Protein AF-A0A6L7VYF8-F1 (afdb_monomer)

Mean predicted aligned error: 4.53 Å

Structure (mmCIF, N/CA/C/O backbone):
data_AF-A0A6L7VYF8-F1
#
_entry.id   AF-A0A6L7VYF8-F1
#
loop_
_atom_site.group_PDB
_atom_site.id
_atom_site.type_symbol
_atom_site.label_atom_id
_atom_site.label_alt_id
_atom_site.label_comp_id
_atom_site.label_asym_id
_atom_site.label_entity_id
_atom_site.label_seq_id
_atom_site.pdbx_PDB_ins_code
_atom_site.Cartn_x
_atom_site.Cartn_y
_atom_site.Cartn_z
_atom_site.occupancy
_atom_site.B_iso_or_equiv
_atom_site.auth_seq_id
_atom_site.auth_comp_id
_atom_site.auth_asym_id
_atom_site.auth_atom_id
_atom_site.pdbx_PDB_model_num
ATOM 1 N N . MET A 1 1 ? -8.266 -4.265 6.986 1.00 92.88 1 MET A N 1
ATOM 2 C CA . MET A 1 1 ? -8.002 -4.035 5.558 1.00 92.88 1 MET A CA 1
ATOM 3 C C . MET A 1 1 ? -6.509 -4.036 5.288 1.00 92.88 1 MET A C 1
ATOM 5 O O . MET A 1 1 ? -5.721 -3.663 6.158 1.00 92.88 1 MET A O 1
ATOM 9 N N . TYR A 1 2 ? -6.147 -4.387 4.062 1.00 95.19 2 TYR A N 1
ATOM 10 C CA . TYR A 1 2 ? -4.795 -4.262 3.538 1.00 95.19 2 TYR A CA 1
ATOM 11 C C . TYR A 1 2 ? -4.852 -3.726 2.110 1.00 95.19 2 TYR A C 1
ATOM 13 O O . TYR A 1 2 ? -5.446 -4.346 1.231 1.00 95.19 2 TYR A O 1
ATOM 21 N N . LEU A 1 3 ? -4.247 -2.568 1.884 1.00 95.31 3 LEU A N 1
ATOM 22 C CA . LEU A 1 3 ? -4.095 -1.955 0.574 1.00 95.31 3 LEU A CA 1
ATOM 23 C C . LEU A 1 3 ? -2.613 -1.924 0.226 1.00 95.31 3 LEU A C 1
ATOM 25 O O . LEU A 1 3 ? -1.807 -1.453 1.018 1.00 95.31 3 LEU A O 1
ATOM 29 N N . THR A 1 4 ? -2.263 -2.389 -0.963 1.00 96.19 4 THR A N 1
ATOM 30 C CA . THR A 1 4 ? -0.892 -2.323 -1.459 1.00 96.19 4 THR A CA 1
ATOM 31 C C . THR A 1 4 ? -0.855 -1.797 -2.879 1.00 96.19 4 THR A C 1
ATOM 33 O O . THR A 1 4 ? -1.764 -2.073 -3.667 1.00 96.19 4 THR A O 1
ATOM 36 N N . ALA A 1 5 ? 0.186 -1.042 -3.208 1.00 97.19 5 ALA A N 1
ATOM 37 C CA . ALA A 1 5 ? 0.510 -0.673 -4.574 1.00 97.19 5 ALA A CA 1
ATOM 38 C C . ALA A 1 5 ? 2.001 -0.865 -4.834 1.00 97.19 5 ALA A C 1
ATOM 40 O O . ALA A 1 5 ? 2.851 -0.449 -4.049 1.00 97.19 5 ALA A O 1
ATOM 41 N N . HIS A 1 6 ? 2.302 -1.469 -5.978 1.00 95.88 6 HIS A N 1
ATOM 42 C CA . HIS A 1 6 ? 3.643 -1.798 -6.425 1.00 95.88 6 HIS A 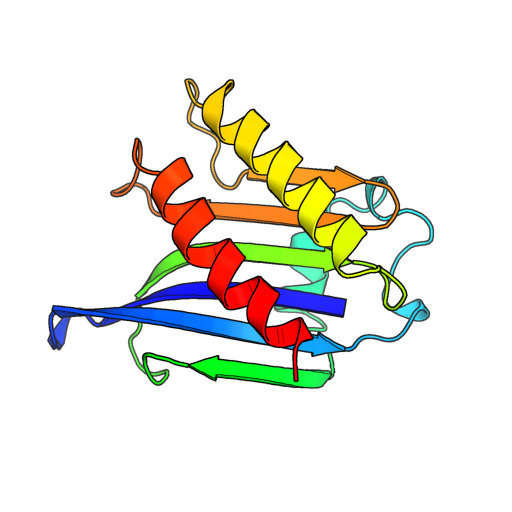CA 1
ATOM 43 C C . HIS A 1 6 ? 3.910 -1.138 -7.764 1.00 95.88 6 HIS A C 1
ATOM 45 O O . HIS A 1 6 ? 3.157 -1.348 -8.719 1.00 95.88 6 HIS A O 1
ATOM 51 N N . ARG A 1 7 ? 5.033 -0.435 -7.875 1.00 95.06 7 ARG A N 1
ATOM 52 C CA . ARG A 1 7 ? 5.573 -0.059 -9.173 1.00 95.06 7 ARG A CA 1
ATOM 53 C C . ARG A 1 7 ? 6.395 -1.229 -9.674 1.00 95.06 7 ARG A C 1
ATOM 55 O O . ARG A 1 7 ? 7.381 -1.625 -9.054 1.00 95.06 7 ARG A O 1
ATOM 62 N N . VAL A 1 8 ? 5.974 -1.789 -10.793 1.00 94.25 8 VAL A N 1
ATOM 63 C CA . VAL A 1 8 ? 6.541 -3.002 -11.370 1.00 94.25 8 VAL A CA 1
ATOM 64 C C . VAL A 1 8 ? 7.230 -2.701 -12.691 1.00 94.25 8 VAL A C 1
ATOM 66 O O . VAL A 1 8 ? 6.771 -1.866 -13.468 1.00 94.25 8 VAL A O 1
ATOM 69 N N . TYR A 1 9 ? 8.331 -3.400 -12.943 1.00 93.25 9 TYR A N 1
ATOM 70 C CA . TYR A 1 9 ? 9.129 -3.289 -14.157 1.00 93.25 9 TYR A CA 1
ATOM 71 C C . TYR A 1 9 ? 9.371 -4.662 -14.779 1.00 93.25 9 TYR A C 1
ATOM 73 O O . TYR A 1 9 ? 9.804 -5.596 -14.102 1.00 93.25 9 TYR A O 1
ATOM 81 N N . ILE A 1 10 ? 9.128 -4.779 -16.083 1.00 90.94 10 ILE A N 1
ATOM 82 C CA . ILE A 1 10 ? 9.442 -5.976 -16.867 1.00 90.94 10 ILE A CA 1
ATOM 83 C C . ILE A 1 10 ? 10.701 -5.690 -17.682 1.00 90.94 10 ILE A C 1
ATOM 85 O O . ILE A 1 10 ? 10.668 -4.963 -18.674 1.00 90.94 10 ILE A O 1
ATOM 89 N N . LYS A 1 11 ? 11.821 -6.305 -17.281 1.00 87.31 11 LYS A N 1
ATOM 90 C CA . LYS A 1 11 ? 13.141 -6.059 -17.888 1.00 87.31 11 LYS A CA 1
ATOM 91 C C . LYS A 1 11 ? 13.213 -6.422 -19.371 1.00 87.31 11 LYS A C 1
ATOM 93 O O . LYS A 1 11 ? 13.837 -5.695 -20.132 1.00 87.31 11 LYS A O 1
ATOM 98 N N . LYS A 1 12 ? 12.593 -7.537 -19.778 1.00 87.19 12 LYS A N 1
ATOM 99 C CA . LYS A 1 12 ? 12.641 -8.020 -21.172 1.00 87.19 12 LYS A CA 1
ATOM 100 C C . LYS A 1 12 ? 12.018 -7.036 -22.170 1.00 87.19 12 LYS A C 1
ATOM 102 O O . LYS A 1 12 ? 12.543 -6.888 -23.265 1.00 87.19 12 LYS A O 1
ATOM 107 N N . ASP A 1 13 ? 10.961 -6.343 -21.752 1.00 85.44 13 ASP A N 1
ATOM 108 C CA . ASP A 1 13 ? 10.159 -5.469 -22.615 1.00 85.44 13 ASP A CA 1
ATOM 109 C C . ASP A 1 13 ? 10.420 -3.981 -22.318 1.00 85.44 13 ASP A C 1
ATOM 111 O O . ASP A 1 13 ? 9.924 -3.106 -23.019 1.00 85.44 13 ASP A O 1
ATOM 115 N N . ASN A 1 14 ? 11.213 -3.689 -21.279 1.00 88.88 14 ASN A N 1
ATOM 116 C CA . ASN A 1 14 ? 11.523 -2.349 -20.789 1.00 88.88 14 ASN A CA 1
ATOM 117 C C . ASN A 1 14 ? 10.279 -1.496 -20.465 1.00 88.88 14 ASN A C 1
ATOM 119 O O . ASN A 1 14 ? 10.236 -0.300 -20.756 1.00 88.88 14 ASN A O 1
ATOM 123 N N . ILE A 1 15 ? 9.269 -2.106 -19.841 1.00 91.75 15 ILE A N 1
ATOM 124 C CA . ILE A 1 15 ? 8.004 -1.445 -19.486 1.00 91.75 15 ILE A CA 1
ATOM 125 C C . ILE A 1 15 ? 7.823 -1.343 -17.973 1.00 91.75 15 ILE A C 1
ATOM 127 O O . ILE A 1 15 ? 8.165 -2.267 -17.233 1.00 91.75 15 ILE A O 1
ATOM 131 N N . CYS A 1 16 ? 7.269 -0.215 -17.525 1.00 92.50 16 CYS A N 1
ATOM 132 C CA . CYS A 1 16 ? 6.855 0.022 -16.142 1.00 92.50 16 CYS A CA 1
ATOM 133 C C . CYS A 1 16 ? 5.330 0.133 -16.055 1.00 92.50 16 CYS A C 1
ATOM 135 O O . CYS A 1 16 ? 4.699 0.635 -16.982 1.00 92.50 16 CYS A O 1
ATOM 137 N N . GLY A 1 17 ? 4.766 -0.242 -14.914 1.00 94.38 17 GLY A N 1
ATOM 138 C CA . GLY A 1 17 ? 3.365 0.003 -14.575 1.00 94.38 17 GLY A CA 1
ATOM 139 C C . GLY A 1 17 ? 3.137 -0.083 -13.072 1.00 94.38 17 GLY A C 1
ATOM 140 O O . GLY A 1 17 ? 4.080 -0.323 -12.311 1.00 94.38 17 GLY A O 1
ATOM 141 N N . ILE A 1 18 ? 1.899 0.127 -12.641 1.00 95.88 18 ILE A N 1
ATOM 142 C CA . ILE A 1 18 ? 1.499 0.050 -11.239 1.00 95.88 18 ILE A CA 1
ATOM 143 C C . ILE A 1 18 ? 0.436 -1.028 -11.061 1.00 95.88 18 ILE A C 1
ATOM 145 O O . ILE A 1 18 ? -0.584 -1.065 -11.746 1.00 95.88 18 ILE A O 1
ATOM 149 N N . ASN A 1 19 ? 0.675 -1.902 -10.089 1.00 96.19 19 ASN A N 1
ATOM 150 C CA . ASN A 1 19 ? -0.286 -2.905 -9.664 1.00 96.19 19 ASN A CA 1
ATOM 151 C C . ASN A 1 19 ? -0.723 -2.598 -8.236 1.00 96.19 19 ASN A C 1
ATOM 153 O O . ASN A 1 19 ? 0.112 -2.583 -7.334 1.00 96.19 19 ASN A O 1
ATOM 157 N N . ALA A 1 20 ? -2.018 -2.391 -8.030 1.00 96.94 20 ALA A N 1
ATOM 158 C CA . ALA A 1 20 ? -2.613 -2.095 -6.738 1.00 96.94 20 ALA A CA 1
ATOM 159 C C . ALA A 1 20 ? -3.705 -3.109 -6.380 1.00 96.94 20 ALA A C 1
ATOM 161 O O . ALA A 1 20 ? -4.467 -3.554 -7.242 1.00 96.94 20 ALA A O 1
ATOM 162 N N . PHE A 1 21 ? -3.796 -3.454 -5.099 1.00 95.81 21 PHE A N 1
ATOM 163 C CA . PHE A 1 21 ? -4.710 -4.466 -4.578 1.00 95.81 21 PHE A CA 1
ATOM 164 C C . PHE A 1 21 ? -5.269 -4.029 -3.229 1.00 95.81 21 PHE A C 1
ATOM 166 O O . PHE A 1 21 ? -4.513 -3.650 -2.338 1.00 95.81 21 PHE A O 1
ATOM 173 N N . LEU A 1 22 ? -6.586 -4.133 -3.067 1.00 95.81 22 LEU A N 1
ATOM 174 C CA . LEU A 1 22 ? -7.286 -3.873 -1.816 1.00 95.81 22 LEU A CA 1
ATOM 175 C C . LEU A 1 22 ? -7.908 -5.169 -1.308 1.00 95.81 22 LEU A C 1
ATOM 177 O O . LEU A 1 22 ? -8.740 -5.781 -1.982 1.00 95.81 22 LEU A O 1
ATOM 181 N N . HIS A 1 23 ? -7.537 -5.543 -0.093 1.00 95.31 23 HIS A N 1
ATOM 182 C CA . HIS A 1 23 ? -8.025 -6.716 0.602 1.00 95.31 23 HIS A CA 1
ATOM 183 C C . HIS A 1 23 ? -8.816 -6.327 1.851 1.00 95.31 23 HIS A C 1
ATOM 185 O O . HIS A 1 23 ? -8.470 -5.398 2.595 1.00 95.31 23 HIS A O 1
ATOM 191 N N . ARG A 1 24 ? -9.891 -7.073 2.085 1.00 93.62 24 ARG A N 1
ATOM 192 C CA . ARG A 1 24 ? -10.725 -7.009 3.279 1.00 93.62 24 ARG A CA 1
ATOM 193 C C . ARG A 1 24 ? -10.254 -8.034 4.307 1.00 93.62 24 ARG A C 1
ATOM 195 O O . ARG A 1 24 ? -9.891 -9.154 3.955 1.00 93.62 24 ARG A O 1
ATOM 202 N N . HIS A 1 25 ? -10.341 -7.633 5.567 1.00 92.31 25 HIS A N 1
ATOM 203 C CA . HIS A 1 25 ? -10.036 -8.419 6.759 1.00 92.31 25 HIS A CA 1
ATOM 204 C C . HIS A 1 25 ? -11.153 -8.226 7.767 1.00 92.31 25 HIS A C 1
ATOM 206 O O . HIS A 1 25 ? -11.862 -7.219 7.695 1.00 92.31 25 HIS A O 1
ATOM 212 N N . GLU A 1 26 ? -11.241 -9.133 8.722 1.00 87.50 26 GLU A N 1
ATOM 213 C CA . GLU A 1 26 ? -12.164 -9.033 9.842 1.00 87.50 26 GLU A CA 1
ATOM 214 C C . GLU A 1 26 ? -11.519 -8.260 11.003 1.00 87.50 26 GLU A C 1
ATOM 216 O O . GLU A 1 26 ? -10.295 -8.175 11.116 1.00 87.50 26 GLU A O 1
ATOM 221 N N . ASP A 1 27 ? -12.331 -7.697 11.904 1.00 81.25 27 ASP A N 1
ATOM 222 C CA . ASP A 1 27 ? -11.817 -6.901 13.035 1.00 81.25 27 ASP A CA 1
ATOM 223 C C . ASP A 1 27 ? -10.856 -7.711 13.936 1.00 81.25 27 ASP A C 1
ATOM 225 O O . ASP A 1 27 ? -9.928 -7.144 14.510 1.00 81.25 27 ASP A O 1
ATOM 229 N N . HIS A 1 28 ? -11.030 -9.037 14.020 1.00 83.00 28 HIS A N 1
ATOM 230 C CA . HIS A 1 28 ? -10.183 -9.929 14.822 1.00 83.00 28 HIS A CA 1
ATOM 231 C C . HIS A 1 28 ? -8.796 -10.207 14.217 1.00 83.00 28 HIS A C 1
ATOM 233 O O . HIS A 1 28 ? -7.942 -10.766 14.904 1.00 83.00 28 HIS A O 1
ATOM 239 N N . ASP A 1 29 ? -8.549 -9.820 12.962 1.00 86.56 29 ASP A N 1
ATOM 240 C CA . ASP A 1 29 ? -7.229 -9.951 12.334 1.00 86.56 29 ASP A CA 1
ATOM 241 C C . ASP A 1 29 ? -6.226 -8.907 12.864 1.00 86.56 29 ASP A C 1
ATOM 243 O O . ASP A 1 29 ? -5.007 -9.059 12.698 1.00 86.56 29 ASP A O 1
ATOM 247 N N . PHE A 1 30 ? -6.728 -7.852 13.519 1.00 89.38 30 PHE A N 1
ATOM 248 C CA . PHE A 1 30 ? -5.946 -6.717 14.001 1.00 89.38 30 PHE A CA 1
ATOM 249 C C . PHE A 1 30 ? -5.824 -6.703 15.527 1.00 89.38 30 PHE A C 1
ATOM 251 O O . PHE A 1 30 ? -6.768 -7.050 16.237 1.00 89.38 30 PHE A O 1
ATOM 258 N N . PRO A 1 31 ? -4.683 -6.234 16.059 1.00 90.44 31 PRO A N 1
ATOM 259 C CA . PRO A 1 31 ? -4.570 -5.924 17.477 1.00 90.44 31 PRO A CA 1
ATOM 260 C C . PRO A 1 31 ? -5.502 -4.765 17.863 1.00 90.44 31 PRO A C 1
ATOM 262 O O . PRO A 1 31 ? -5.900 -3.937 17.035 1.00 90.44 31 PRO A O 1
ATOM 265 N N . GLU A 1 32 ? -5.782 -4.650 19.163 1.00 90.38 32 GLU A N 1
ATOM 266 C CA . GLU A 1 32 ? -6.504 -3.498 19.716 1.00 90.38 32 GLU A CA 1
ATOM 267 C C . GLU A 1 32 ? -5.775 -2.178 19.423 1.00 90.38 32 GLU A C 1
ATOM 269 O O . GLU A 1 32 ? -6.415 -1.156 19.191 1.00 90.38 32 GLU A O 1
ATOM 274 N N . ASP A 1 33 ? -4.447 -2.204 19.358 1.00 91.62 33 ASP A N 1
ATOM 275 C CA . ASP A 1 33 ? -3.611 -1.055 19.035 1.00 91.62 33 ASP A CA 1
ATOM 276 C C . ASP A 1 33 ? -2.521 -1.482 18.049 1.00 91.62 33 ASP A C 1
ATOM 278 O O . ASP A 1 33 ? -1.594 -2.214 18.403 1.00 91.62 33 ASP A O 1
ATOM 282 N N . ILE A 1 34 ? -2.649 -1.032 16.799 1.00 92.56 34 ILE A N 1
ATOM 283 C CA . ILE A 1 34 ? -1.709 -1.354 15.718 1.00 92.56 34 ILE A CA 1
ATOM 284 C C . ILE A 1 34 ? -0.297 -0.856 16.031 1.00 92.56 34 ILE A C 1
ATOM 286 O O . ILE A 1 34 ? 0.672 -1.529 15.689 1.00 92.56 34 ILE A O 1
ATOM 290 N N . GLN A 1 35 ? -0.156 0.262 16.744 1.00 92.94 35 GLN A N 1
ATOM 291 C CA . GLN A 1 35 ? 1.154 0.821 17.070 1.00 92.94 35 GLN A CA 1
ATOM 292 C C . GLN A 1 35 ? 1.956 -0.074 18.030 1.00 92.94 35 GLN A C 1
ATOM 294 O O . GLN A 1 35 ? 3.182 0.023 18.0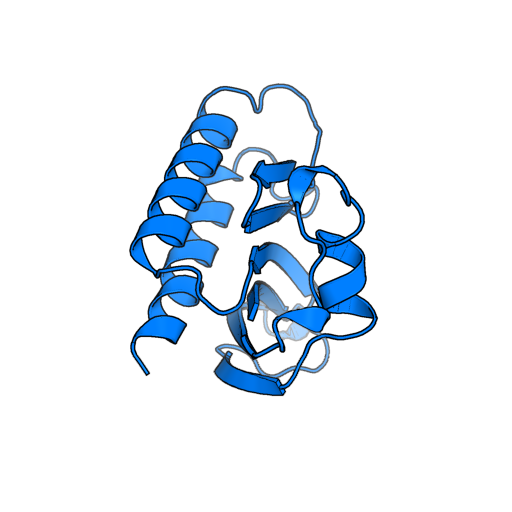81 1.00 92.94 35 GLN A O 1
ATOM 299 N N . LYS A 1 36 ? 1.287 -0.966 18.772 1.00 92.38 36 LYS A N 1
ATOM 300 C CA . LYS A 1 36 ? 1.930 -1.910 19.699 1.00 92.38 36 LYS A CA 1
ATOM 301 C C . LYS A 1 36 ? 2.392 -3.209 19.035 1.00 92.38 36 LYS A C 1
ATOM 303 O O . LYS A 1 36 ? 3.190 -3.923 19.636 1.00 92.38 36 LYS A O 1
ATOM 308 N N . ASP A 1 37 ? 1.931 -3.512 17.822 1.00 91.81 37 ASP A N 1
ATOM 309 C CA . ASP A 1 37 ? 2.352 -4.681 17.039 1.00 91.81 37 ASP A CA 1
ATOM 310 C C . ASP A 1 37 ? 3.015 -4.220 15.737 1.00 91.81 37 ASP A C 1
ATOM 312 O O . ASP A 1 37 ? 2.419 -4.237 14.661 1.00 91.81 37 ASP A O 1
ATOM 316 N N . ILE A 1 38 ? 4.287 -3.825 15.828 1.00 88.12 38 ILE A N 1
ATOM 317 C CA . ILE A 1 38 ? 5.056 -3.362 14.663 1.00 88.12 38 ILE A CA 1
ATOM 318 C C . ILE A 1 38 ? 5.186 -4.427 13.565 1.00 88.12 38 ILE A C 1
ATOM 320 O O . ILE A 1 38 ? 5.454 -4.086 12.417 1.00 88.12 38 ILE A O 1
ATOM 324 N N . SER A 1 39 ? 4.976 -5.708 13.893 1.00 91.19 39 SER A N 1
ATOM 325 C CA . SER A 1 39 ? 5.056 -6.802 12.924 1.00 91.19 39 SER A CA 1
ATOM 326 C C . SER A 1 39 ? 3.860 -6.841 11.973 1.00 91.19 39 SER A C 1
ATOM 328 O O . SER A 1 39 ? 3.918 -7.522 10.951 1.00 91.19 39 SER A O 1
ATOM 330 N N . ILE A 1 40 ? 2.780 -6.107 12.265 1.00 91.00 40 ILE A N 1
ATOM 331 C CA . ILE A 1 40 ? 1.523 -6.158 11.508 1.00 91.00 40 ILE A CA 1
ATOM 332 C C . ILE A 1 40 ? 1.707 -5.835 10.018 1.00 91.00 40 ILE A C 1
ATOM 334 O O . ILE A 1 40 ? 1.056 -6.456 9.178 1.00 91.00 40 ILE A O 1
ATOM 338 N N . VAL A 1 41 ? 2.629 -4.923 9.685 1.00 90.75 41 VAL A N 1
ATOM 339 C CA . VAL A 1 41 ? 2.934 -4.522 8.300 1.00 90.75 41 VAL A CA 1
ATOM 340 C C . VAL A 1 41 ? 3.654 -5.603 7.502 1.00 90.75 41 VAL A C 1
ATOM 342 O O . VAL A 1 41 ? 3.645 -5.543 6.282 1.00 90.75 41 VAL A O 1
ATOM 345 N N . ASP A 1 42 ? 4.239 -6.601 8.164 1.00 91.38 42 ASP A N 1
ATOM 346 C CA . ASP A 1 42 ? 4.844 -7.766 7.517 1.00 91.38 42 ASP A CA 1
ATOM 347 C C . ASP A 1 42 ? 3.944 -9.001 7.647 1.00 91.38 42 ASP A C 1
ATOM 349 O O . ASP A 1 42 ? 3.827 -9.796 6.715 1.00 91.38 42 ASP A O 1
ATOM 353 N N . ARG A 1 43 ? 3.260 -9.168 8.783 1.00 91.69 43 ARG A N 1
ATOM 354 C CA . ARG A 1 43 ? 2.380 -10.308 9.057 1.00 91.69 43 ARG A CA 1
ATOM 355 C C . ARG A 1 43 ? 1.158 -10.321 8.147 1.00 91.69 43 ARG A C 1
ATOM 357 O O . ARG A 1 43 ? 0.859 -11.365 7.570 1.00 91.69 43 ARG A O 1
ATOM 364 N N . ILE A 1 44 ? 0.460 -9.192 8.012 1.00 91.06 44 ILE A N 1
ATOM 365 C CA . ILE A 1 44 ? -0.764 -9.122 7.204 1.00 91.06 44 ILE A CA 1
ATOM 366 C C . ILE A 1 44 ? -0.466 -9.431 5.729 1.00 91.06 44 ILE A C 1
ATOM 368 O O . ILE A 1 44 ? -1.060 -10.377 5.219 1.00 91.06 44 ILE A O 1
ATOM 372 N N . PRO A 1 45 ? 0.494 -8.774 5.049 1.00 87.31 45 PRO A N 1
ATOM 373 C CA . PRO A 1 45 ? 0.780 -9.099 3.650 1.00 87.31 45 PRO A CA 1
ATOM 374 C C . PRO A 1 45 ? 1.204 -10.554 3.414 1.00 87.31 45 PRO A C 1
ATOM 376 O O . PRO A 1 45 ? 0.799 -11.157 2.423 1.00 87.31 45 PRO A O 1
ATOM 379 N N . ASN A 1 46 ? 2.013 -11.126 4.316 1.00 87.94 46 ASN A N 1
ATOM 380 C CA . ASN A 1 46 ? 2.680 -12.408 4.068 1.00 87.94 46 ASN A CA 1
ATOM 381 C C . ASN A 1 46 ? 1.916 -13.638 4.573 1.00 87.94 46 ASN A C 1
ATOM 383 O O . ASN A 1 46 ? 2.087 -14.722 4.020 1.00 87.94 46 ASN A O 1
ATOM 387 N N . GLN A 1 47 ? 1.126 -13.512 5.643 1.00 88.56 47 GLN A N 1
ATOM 388 C CA . GLN A 1 47 ? 0.494 -14.664 6.305 1.00 88.56 47 GLN A CA 1
ATOM 389 C C . GLN A 1 47 ? -1.023 -14.682 6.145 1.00 88.56 47 GLN A C 1
ATOM 391 O O . GLN A 1 47 ? -1.615 -15.753 6.038 1.00 88.56 47 GLN A O 1
ATOM 396 N N . ASN A 1 48 ? -1.655 -13.510 6.125 1.00 86.19 48 ASN A N 1
ATOM 397 C CA . ASN A 1 48 ? -3.094 -13.383 5.948 1.00 86.19 48 ASN A CA 1
ATOM 398 C C . ASN A 1 48 ? -3.394 -12.130 5.120 1.00 86.19 48 ASN A C 1
ATOM 400 O O . ASN A 1 48 ? -3.783 -11.110 5.689 1.00 86.19 48 ASN A O 1
ATOM 404 N N . PRO A 1 49 ? -3.223 -12.170 3.787 1.00 83.94 49 PRO A N 1
ATOM 405 C CA . PRO A 1 49 ? -3.490 -11.011 2.944 1.00 83.94 49 PRO A CA 1
ATOM 406 C C . PRO A 1 49 ? -4.974 -10.624 2.922 1.00 83.94 49 PRO A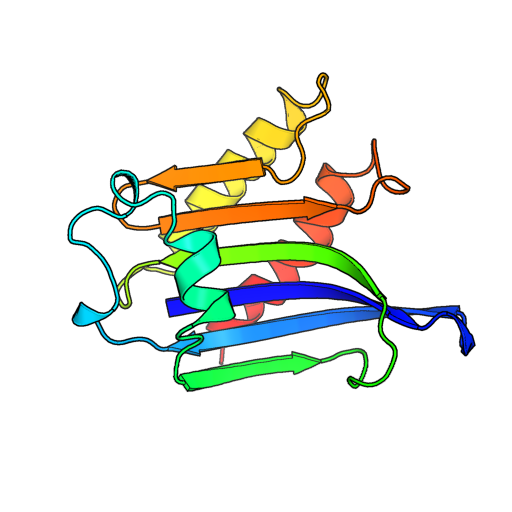 C 1
ATOM 408 O O . PRO A 1 49 ? -5.282 -9.511 2.516 1.00 83.94 49 PRO A O 1
ATOM 411 N N . GLY A 1 50 ? -5.884 -11.480 3.401 1.00 92.06 50 GLY A N 1
ATOM 412 C CA . GLY A 1 50 ? -7.324 -11.229 3.431 1.00 92.06 50 GLY A CA 1
ATOM 413 C C . GLY A 1 50 ? -8.025 -11.543 2.106 1.00 92.06 50 GLY A C 1
ATOM 414 O O . GLY A 1 50 ? -7.456 -12.134 1.187 1.00 92.06 50 GLY A O 1
ATOM 415 N N . THR A 1 51 ? -9.294 -11.147 1.997 1.00 94.50 51 THR A N 1
ATOM 416 C CA . THR A 1 51 ? -10.105 -11.347 0.784 1.00 94.50 51 THR A CA 1
ATOM 417 C C . THR A 1 51 ? -9.900 -10.187 -0.179 1.00 94.50 51 THR A C 1
ATOM 419 O O . THR A 1 51 ? -10.224 -9.052 0.158 1.00 94.50 51 THR A O 1
ATOM 422 N N . LEU A 1 52 ? -9.408 -10.446 -1.391 1.00 95.44 52 LEU A N 1
ATOM 423 C CA . LEU A 1 52 ? -9.265 -9.415 -2.421 1.00 95.44 52 LEU A CA 1
ATOM 424 C C . LEU A 1 52 ? -10.641 -8.871 -2.842 1.00 95.44 52 LEU A C 1
ATOM 426 O O . LEU A 1 52 ? -11.482 -9.629 -3.322 1.00 95.44 52 LEU A O 1
ATOM 430 N N . ILE A 1 53 ? -10.850 -7.561 -2.700 1.00 95.38 53 ILE A N 1
ATOM 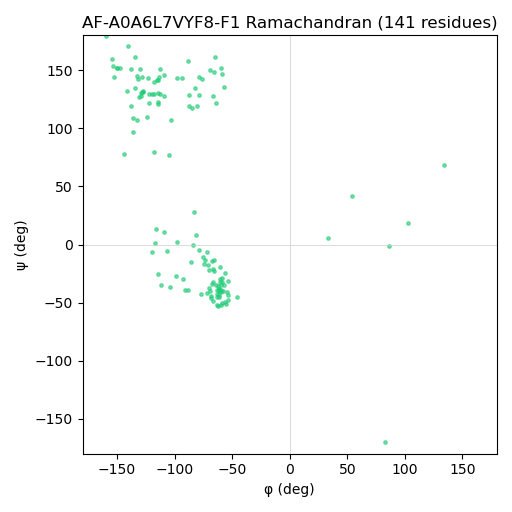431 C CA . ILE A 1 53 ? -12.119 -6.891 -3.035 1.00 95.38 53 ILE A CA 1
ATOM 432 C C . ILE A 1 53 ? -12.002 -5.903 -4.198 1.00 95.38 53 ILE A C 1
ATOM 434 O O . ILE A 1 53 ? -12.988 -5.674 -4.889 1.00 95.38 53 ILE A O 1
ATOM 438 N N . ALA A 1 54 ? -10.813 -5.354 -4.456 1.00 95.50 54 ALA A N 1
ATOM 439 C CA . ALA A 1 54 ? -10.564 -4.511 -5.623 1.00 95.50 54 ALA A CA 1
ATOM 440 C C . ALA A 1 54 ? -9.110 -4.634 -6.086 1.00 95.50 54 ALA A C 1
ATOM 442 O O . ALA A 1 54 ? -8.210 -4.914 -5.291 1.00 95.50 54 ALA A O 1
ATOM 443 N N . LYS A 1 55 ? -8.871 -4.422 -7.382 1.00 96.31 55 LYS A N 1
ATOM 444 C CA . LYS A 1 55 ? -7.526 -4.414 -7.965 1.00 96.31 55 LYS A CA 1
ATOM 445 C C . LYS A 1 55 ? -7.440 -3.492 -9.176 1.00 96.31 55 LYS A C 1
ATOM 447 O O . LYS A 1 55 ? -8.413 -3.345 -9.909 1.00 96.31 55 LYS A O 1
ATOM 452 N N . SER A 1 56 ? -6.246 -2.968 -9.419 1.00 95.81 56 SER A N 1
ATOM 453 C CA . SER A 1 56 ? -5.838 -2.303 -10.658 1.00 95.81 56 SER A CA 1
ATOM 454 C C . SER A 1 56 ? -4.502 -2.897 -11.079 1.00 95.81 56 SER A C 1
ATOM 456 O O . SER A 1 56 ? -3.588 -2.964 -10.263 1.00 95.81 56 SER A O 1
ATOM 458 N N . VAL A 1 57 ? -4.389 -3.382 -12.312 1.00 95.25 57 VAL A N 1
ATOM 459 C CA . VAL A 1 57 ? -3.189 -4.085 -12.785 1.00 95.25 57 VAL A CA 1
ATOM 460 C C . VAL A 1 57 ? -2.801 -3.525 -14.141 1.00 95.25 57 VAL A C 1
ATOM 462 O O . VAL A 1 57 ? -3.463 -3.828 -15.132 1.00 95.25 57 VAL A O 1
ATOM 465 N N . ASP A 1 58 ? -1.724 -2.747 -14.178 1.00 94.31 58 ASP A N 1
ATOM 466 C CA . ASP A 1 58 ? -1.148 -2.262 -15.433 1.00 94.31 58 ASP A CA 1
ATOM 467 C C . ASP A 1 58 ? -0.343 -3.366 -16.127 1.00 94.31 58 ASP A C 1
ATOM 469 O O . ASP A 1 58 ? -0.431 -3.541 -17.341 1.00 94.31 58 ASP A O 1
ATOM 473 N N . LEU A 1 59 ? 0.444 -4.129 -15.355 1.00 92.69 59 LEU A N 1
ATOM 474 C CA . LEU A 1 59 ? 1.309 -5.189 -15.874 1.00 92.69 59 LEU A CA 1
ATOM 475 C C . LEU A 1 59 ? 0.969 -6.528 -15.231 1.00 92.69 59 LEU A C 1
ATOM 477 O O . LEU A 1 59 ? 1.073 -6.702 -14.014 1.00 92.69 59 LEU A O 1
ATOM 481 N N . LEU A 1 60 ? 0.613 -7.506 -16.064 1.00 88.44 60 LEU A N 1
ATOM 482 C CA . LEU A 1 60 ? 0.316 -8.855 -15.594 1.00 88.44 60 LEU A CA 1
ATOM 483 C C . LEU A 1 60 ? 1.523 -9.472 -14.861 1.00 88.44 60 LEU A C 1
ATOM 485 O O . LEU A 1 60 ? 2.673 -9.183 -15.197 1.00 88.44 60 LEU A O 1
ATOM 489 N N . PRO A 1 61 ? 1.281 -10.308 -13.838 1.00 80.06 61 PRO A N 1
ATOM 490 C CA . PRO A 1 61 ? 2.344 -10.995 -13.115 1.00 80.06 61 PRO A CA 1
ATOM 491 C C . PRO A 1 61 ? 3.076 -12.011 -14.009 1.00 80.06 61 PRO A C 1
ATOM 493 O O . PRO A 1 61 ? 2.471 -12.626 -14.885 1.00 80.06 61 PRO A O 1
ATOM 496 N N . GLY A 1 62 ? 4.372 -12.220 -13.747 1.00 77.81 62 GLY A N 1
ATOM 497 C CA . GLY A 1 62 ? 5.209 -13.189 -14.471 1.00 77.81 62 GLY A CA 1
ATOM 498 C C . GLY A 1 62 ? 6.569 -12.629 -14.897 1.00 77.81 62 GLY A C 1
ATOM 499 O O . GLY A 1 62 ? 6.827 -12.468 -16.087 1.00 77.81 62 GLY A O 1
ATOM 500 N N . GLY A 1 63 ? 7.448 -12.351 -13.927 1.00 78.44 63 GLY A N 1
ATOM 501 C CA . GLY A 1 63 ? 8.787 -11.787 -14.179 1.00 78.44 63 GLY A CA 1
ATOM 502 C C . GLY A 1 63 ? 8.921 -10.289 -13.887 1.00 78.44 63 GLY A C 1
ATOM 503 O O . GLY A 1 63 ? 9.856 -9.649 -14.366 1.00 78.44 63 GLY A O 1
ATOM 504 N N . ASN A 1 64 ? 7.997 -9.735 -13.103 1.00 84.94 64 ASN A N 1
ATOM 505 C CA . ASN A 1 64 ? 8.004 -8.333 -12.702 1.00 84.94 64 ASN A CA 1
ATOM 506 C C . ASN A 1 64 ? 9.015 -8.119 -11.568 1.00 84.94 64 ASN A C 1
ATOM 508 O O . ASN A 1 64 ? 8.954 -8.805 -10.549 1.00 84.94 64 ASN A O 1
ATOM 512 N N . ALA A 1 65 ? 9.903 -7.140 -11.717 1.00 90.75 65 ALA A N 1
ATOM 513 C CA . ALA A 1 65 ? 10.690 -6.606 -10.613 1.00 90.75 65 ALA A CA 1
ATOM 514 C C . ALA A 1 65 ? 9.899 -5.482 -9.933 1.00 90.75 65 ALA A C 1
ATOM 516 O O . ALA A 1 65 ? 9.429 -4.568 -10.610 1.00 90.75 65 ALA A O 1
ATOM 517 N N . VAL A 1 66 ? 9.750 -5.537 -8.609 1.00 92.06 66 VAL A N 1
ATOM 518 C CA . VAL A 1 66 ? 9.153 -4.440 -7.834 1.00 92.06 66 VAL A CA 1
ATOM 519 C C . VAL A 1 66 ? 10.223 -3.375 -7.609 1.00 92.06 66 VAL A C 1
ATOM 521 O O . VAL A 1 66 ? 11.264 -3.652 -7.019 1.00 92.06 66 VAL A O 1
ATOM 524 N N . LEU A 1 67 ? 9.977 -2.168 -8.112 1.00 93.12 67 LEU A N 1
ATOM 525 C CA . LEU A 1 67 ? 10.878 -1.022 -8.002 1.00 93.12 67 LEU A CA 1
ATOM 526 C C . LEU A 1 67 ? 10.631 -0.211 -6.729 1.00 93.12 67 LEU A C 1
ATOM 528 O O . LEU A 1 67 ? 11.578 0.268 -6.105 1.00 93.12 67 LEU A O 1
ATOM 532 N N . SER A 1 68 ? 9.362 -0.056 -6.374 1.00 94.38 68 SER A N 1
ATOM 533 C CA . SER A 1 68 ? 8.886 0.660 -5.198 1.00 94.38 68 SER A CA 1
ATOM 534 C C . SER A 1 68 ? 7.528 0.101 -4.781 1.00 94.38 68 SER A C 1
ATOM 536 O O . SER A 1 68 ? 6.802 -0.469 -5.605 1.00 94.38 68 SER A O 1
ATOM 538 N N . PHE A 1 69 ? 7.199 0.213 -3.497 1.00 95.38 69 PHE A N 1
ATOM 539 C CA . PHE A 1 69 ? 5.940 -0.282 -2.951 1.00 95.38 69 PHE A CA 1
ATOM 540 C C . PHE A 1 69 ? 5.439 0.585 -1.801 1.00 95.38 69 PHE A C 1
ATOM 542 O O . PHE A 1 69 ? 6.235 1.178 -1.072 1.00 95.38 69 PHE A O 1
ATOM 549 N N . VAL A 1 70 ? 4.120 0.608 -1.624 1.00 95.94 70 VAL A N 1
ATOM 550 C CA . VAL A 1 70 ? 3.456 1.115 -0.424 1.00 95.94 70 VAL A CA 1
ATOM 551 C C . VAL A 1 70 ? 2.474 0.062 0.071 1.00 95.94 70 VAL A C 1
ATOM 553 O O . VAL A 1 70 ? 1.632 -0.409 -0.691 1.00 95.94 70 VAL A O 1
ATOM 556 N N . ASP A 1 71 ? 2.583 -0.292 1.343 1.00 95.94 71 ASP A N 1
ATOM 557 C CA . ASP A 1 71 ? 1.656 -1.159 2.058 1.00 95.94 71 ASP A CA 1
ATOM 558 C C . ASP A 1 71 ? 0.928 -0.333 3.111 1.00 95.94 71 ASP A C 1
ATOM 560 O O . ASP A 1 71 ? 1.550 0.368 3.904 1.00 95.94 71 ASP A O 1
ATOM 564 N N . ILE A 1 72 ? -0.394 -0.428 3.130 1.00 95.62 72 ILE A N 1
ATOM 565 C CA . ILE A 1 72 ? -1.285 0.272 4.048 1.00 95.62 72 ILE A CA 1
ATOM 566 C C . ILE A 1 72 ? -2.113 -0.792 4.755 1.00 95.62 72 ILE A C 1
ATOM 568 O O . ILE A 1 72 ? -2.995 -1.422 4.167 1.00 95.62 72 ILE A O 1
ATOM 572 N N . VAL A 1 73 ? -1.845 -0.981 6.037 1.00 95.31 73 VAL A N 1
ATOM 573 C CA . VAL A 1 73 ? -2.570 -1.912 6.895 1.00 95.31 73 VAL A CA 1
ATOM 574 C C . VAL A 1 73 ? -3.405 -1.096 7.865 1.00 95.31 73 VAL A C 1
ATOM 576 O O . VAL A 1 73 ? -2.889 -0.210 8.534 1.00 95.31 73 VAL A O 1
ATOM 579 N N . GLY A 1 74 ? -4.700 -1.366 7.955 1.00 93.56 74 GLY A N 1
ATOM 580 C CA . GLY A 1 74 ? -5.570 -0.620 8.861 1.00 93.56 74 GLY A CA 1
ATOM 581 C C . GLY A 1 74 ? -6.783 -1.421 9.281 1.00 93.56 74 GLY A C 1
ATOM 582 O O . GLY A 1 74 ? -7.170 -2.376 8.606 1.00 93.56 74 GLY A O 1
ATOM 583 N N . LYS A 1 75 ? -7.404 -1.031 10.392 1.00 91.38 75 LYS A N 1
ATOM 584 C CA . LYS A 1 75 ? -8.645 -1.670 10.862 1.00 91.38 75 LYS A CA 1
ATOM 585 C C . LYS A 1 75 ? -9.755 -1.535 9.818 1.00 91.38 75 LYS A C 1
ATOM 587 O O . LYS A 1 75 ? -9.760 -0.583 9.044 1.00 91.38 75 LYS A O 1
ATOM 592 N N . GLU A 1 76 ? -10.696 -2.477 9.776 1.00 78.44 76 GLU A N 1
ATOM 593 C CA . GLU A 1 76 ? -11.727 -2.552 8.723 1.00 78.44 76 GLU A CA 1
ATOM 594 C C . GLU A 1 76 ? -12.525 -1.246 8.574 1.00 78.44 76 GLU A C 1
ATOM 596 O O . GLU A 1 76 ? -12.697 -0.746 7.465 1.00 78.44 76 GLU A O 1
ATOM 601 N N . LYS A 1 77 ? -12.877 -0.620 9.700 1.00 83.25 77 LYS A N 1
ATOM 602 C CA . LYS A 1 77 ? -13.704 0.596 9.756 1.00 83.25 77 LYS A CA 1
ATOM 603 C C . LYS A 1 77 ? -12.945 1.899 9.488 1.00 83.25 77 LYS A C 1
ATOM 605 O O . LYS A 1 77 ? -13.495 2.987 9.700 1.00 83.25 77 LYS A O 1
ATOM 610 N N . ILE A 1 78 ? -11.679 1.830 9.074 1.00 88.75 78 ILE A N 1
ATOM 611 C CA . ILE A 1 78 ? -10.892 3.033 8.815 1.00 88.75 78 ILE A CA 1
ATOM 612 C C . ILE A 1 78 ? -11.450 3.792 7.605 1.00 88.75 78 ILE A C 1
ATOM 614 O O . ILE A 1 78 ? -11.671 3.255 6.523 1.00 88.75 78 ILE A O 1
ATOM 618 N N . LYS A 1 79 ? -11.707 5.088 7.787 1.00 90.50 79 LYS A N 1
ATOM 619 C CA . LYS A 1 79 ? -12.296 5.925 6.734 1.00 90.50 79 LYS A CA 1
ATOM 620 C C . LYS A 1 79 ? -11.233 6.331 5.712 1.00 90.50 79 LYS A C 1
ATOM 622 O O . LYS A 1 79 ? -10.138 6.726 6.101 1.00 90.50 79 LYS A O 1
ATOM 627 N N . LYS A 1 80 ? -11.599 6.417 4.425 1.00 91.19 80 LYS A N 1
ATOM 628 C CA . LYS A 1 80 ? -10.726 6.931 3.341 1.00 91.19 80 LYS A CA 1
ATOM 629 C C . LYS A 1 80 ? -10.009 8.238 3.713 1.00 91.19 80 LYS A C 1
ATOM 631 O O . LYS A 1 80 ? -8.806 8.357 3.526 1.00 91.19 80 LYS A O 1
ATOM 636 N N . LYS A 1 81 ? -10.727 9.199 4.312 1.00 92.19 81 LYS A N 1
ATOM 637 C CA . LYS A 1 81 ? -10.153 10.483 4.767 1.00 92.19 81 LYS A CA 1
ATOM 638 C C . LYS A 1 81 ? -9.038 10.320 5.808 1.00 92.19 81 LYS A C 1
ATOM 640 O O . LYS A 1 81 ? -8.098 11.103 5.815 1.00 92.19 81 LYS A O 1
ATOM 645 N N . ARG A 1 82 ? -9.155 9.323 6.687 1.00 93.69 82 ARG A N 1
ATOM 646 C CA . ARG A 1 82 ? -8.156 9.020 7.715 1.00 93.69 82 ARG A CA 1
ATOM 647 C C . ARG A 1 82 ? -6.901 8.411 7.095 1.00 93.69 82 ARG A C 1
ATOM 649 O O . ARG A 1 82 ? -5.807 8.832 7.449 1.00 93.69 82 ARG A O 1
ATOM 656 N N . ILE A 1 83 ? -7.072 7.501 6.135 1.00 94.25 83 ILE A N 1
ATOM 657 C CA . ILE A 1 83 ? -5.958 6.957 5.347 1.00 94.25 83 ILE A CA 1
ATOM 658 C C . ILE A 1 83 ? -5.238 8.096 4.620 1.00 94.25 83 ILE A C 1
ATOM 660 O O . ILE A 1 83 ? -4.034 8.236 4.782 1.00 94.25 83 ILE A O 1
ATOM 664 N N . GLN A 1 84 ? -5.975 8.954 3.903 1.00 95.00 84 GLN A N 1
ATOM 665 C CA . GLN A 1 84 ? -5.392 10.086 3.177 1.00 95.00 84 GLN A CA 1
ATOM 666 C C . GLN A 1 84 ? -4.581 10.999 4.101 1.00 95.00 84 GLN A C 1
ATOM 668 O O . GLN A 1 84 ? -3.422 11.269 3.822 1.00 95.00 84 GLN A O 1
ATOM 673 N N . TYR A 1 85 ? -5.155 11.401 5.239 1.00 94.94 85 TYR A N 1
ATOM 674 C CA . TYR A 1 85 ? -4.444 12.214 6.225 1.00 94.94 85 TYR A CA 1
ATOM 675 C C . TYR A 1 85 ? -3.116 11.578 6.652 1.00 94.94 85 TYR A C 1
ATOM 677 O O . TYR A 1 85 ? -2.106 12.268 6.767 1.00 94.94 85 TYR A O 1
ATOM 685 N N . PHE A 1 86 ? -3.111 10.266 6.891 1.00 94.62 86 PHE A N 1
ATOM 686 C CA . PHE A 1 86 ? -1.914 9.550 7.316 1.00 94.62 86 PHE A CA 1
ATOM 687 C C . PHE A 1 86 ? -0.873 9.441 6.194 1.00 94.62 86 PHE A C 1
ATOM 689 O O . PHE A 1 86 ? 0.321 9.607 6.448 1.00 94.62 86 PHE A O 1
ATOM 696 N N . LEU A 1 87 ? -1.322 9.252 4.949 1.00 95.06 87 LEU A N 1
ATOM 697 C CA . LEU A 1 87 ? -0.451 9.281 3.777 1.00 95.06 87 LEU A CA 1
ATOM 698 C C . LEU A 1 87 ? 0.192 10.660 3.579 1.00 95.06 87 LEU A C 1
ATOM 700 O O . LEU A 1 87 ? 1.384 10.717 3.285 1.00 95.06 87 LEU A O 1
ATOM 704 N N . ASP A 1 88 ? -0.549 11.746 3.812 1.00 94.81 88 ASP A N 1
ATOM 705 C CA . ASP A 1 88 ? -0.030 13.118 3.729 1.00 94.81 88 ASP A CA 1
ATOM 706 C C . ASP A 1 88 ? 1.007 13.407 4.832 1.00 94.81 88 ASP A C 1
ATOM 708 O O . ASP A 1 88 ? 1.929 14.198 4.637 1.00 94.81 88 ASP A O 1
ATOM 712 N N . GLN A 1 89 ? 0.867 12.797 6.018 1.00 92.88 89 GLN A N 1
ATOM 713 C CA . GLN A 1 89 ? 1.883 12.903 7.076 1.00 92.88 89 GLN A CA 1
ATOM 714 C C . GLN A 1 89 ? 3.166 12.176 6.684 1.00 92.88 89 GLN A C 1
ATOM 716 O O . GLN A 1 89 ? 4.252 12.724 6.839 1.00 92.88 89 GLN A O 1
ATOM 721 N N . MET A 1 90 ? 3.044 10.957 6.161 1.00 91.81 90 MET A N 1
ATOM 722 C CA . MET A 1 90 ? 4.202 10.198 5.699 1.00 91.81 90 MET A CA 1
ATOM 723 C C . MET A 1 90 ? 4.899 10.886 4.519 1.00 91.81 90 MET A C 1
ATOM 725 O O . MET A 1 90 ? 6.123 10.872 4.453 1.00 91.81 90 MET A O 1
ATOM 729 N N . GLU A 1 91 ? 4.145 11.547 3.637 1.00 92.31 91 GLU A N 1
ATOM 730 C CA . GLU A 1 91 ? 4.700 12.395 2.579 1.00 92.31 91 GLU A CA 1
ATOM 731 C C . GLU A 1 91 ? 5.623 13.479 3.150 1.00 92.31 91 GLU A C 1
ATOM 733 O O . GLU A 1 91 ? 6.776 13.588 2.738 1.00 92.31 91 GLU A O 1
ATOM 738 N N . ARG A 1 92 ? 5.148 14.230 4.154 1.00 90.50 92 ARG A N 1
ATOM 739 C CA . ARG A 1 92 ? 5.950 15.256 4.841 1.00 90.50 92 ARG A CA 1
ATOM 740 C C . ARG A 1 92 ? 7.181 14.672 5.527 1.00 90.50 92 ARG A C 1
ATOM 742 O O . ARG A 1 92 ? 8.241 15.293 5.510 1.00 90.50 92 ARG A O 1
ATOM 749 N N . ASP A 1 93 ? 7.058 13.490 6.125 1.00 87.38 93 ASP A N 1
ATOM 750 C CA . ASP A 1 93 ? 8.195 12.817 6.756 1.00 87.38 93 ASP A CA 1
ATOM 751 C C . ASP A 1 93 ? 9.271 12.465 5.718 1.00 87.38 93 ASP A C 1
ATOM 753 O O . ASP A 1 93 ? 10.453 12.717 5.961 1.00 87.38 93 ASP A O 1
ATOM 757 N N . ILE A 1 94 ? 8.861 11.959 4.545 1.00 86.88 94 ILE A N 1
ATOM 758 C CA . ILE A 1 94 ? 9.753 11.686 3.407 1.00 86.88 94 ILE A CA 1
ATOM 759 C C . ILE A 1 94 ? 10.412 12.983 2.916 1.00 86.88 94 ILE A C 1
ATOM 761 O O . ILE A 1 94 ? 11.613 12.997 2.665 1.00 86.88 94 ILE A O 1
ATOM 765 N N . GLU A 1 95 ? 9.671 14.087 2.804 1.00 86.50 95 GLU A N 1
ATOM 766 C CA . GLU A 1 95 ? 10.220 15.369 2.334 1.00 86.50 95 GLU A CA 1
ATOM 767 C C . GLU A 1 95 ? 11.230 15.994 3.315 1.00 86.50 95 GLU A C 1
ATOM 769 O O . GLU A 1 95 ? 12.190 16.632 2.881 1.00 86.50 95 GLU A O 1
ATOM 774 N N . HIS A 1 96 ? 11.043 15.817 4.627 1.00 79.69 96 HIS A N 1
ATOM 775 C CA . HIS A 1 96 ? 11.839 16.509 5.648 1.00 79.69 96 HIS A CA 1
ATOM 776 C C . HIS A 1 96 ? 12.993 15.700 6.252 1.00 79.69 96 HIS A C 1
ATOM 778 O O . HIS A 1 96 ? 13.961 16.308 6.706 1.00 79.69 96 HIS A O 1
ATOM 784 N N . HIS A 1 97 ? 12.924 14.365 6.281 1.00 67.19 97 HIS A N 1
ATOM 785 C CA . HIS A 1 97 ? 13.849 13.546 7.083 1.00 67.19 97 HIS A CA 1
ATOM 786 C C . HIS A 1 97 ? 14.738 12.599 6.267 1.00 67.19 97 HIS A C 1
ATOM 788 O O . HIS A 1 97 ? 15.546 11.874 6.843 1.00 67.19 97 HIS A O 1
ATOM 794 N N . PHE A 1 98 ? 14.650 12.597 4.935 1.00 60.62 98 PHE A N 1
ATOM 795 C CA . PHE A 1 98 ? 15.290 11.561 4.114 1.00 60.62 98 PHE A CA 1
ATOM 796 C C . PHE A 1 98 ? 16.785 11.795 3.806 1.00 60.62 98 PHE A C 1
ATOM 798 O O . PHE A 1 98 ? 17.299 11.344 2.787 1.00 60.62 98 PHE A O 1
ATOM 805 N N . GLN A 1 99 ? 17.520 12.494 4.676 1.00 54.91 99 GLN A N 1
ATOM 806 C CA . GLN A 1 99 ? 18.976 12.632 4.519 1.00 54.91 99 GLN A CA 1
ATOM 807 C C . GLN A 1 99 ? 19.762 11.390 4.982 1.00 54.91 99 GLN A C 1
ATOM 809 O O . GLN A 1 99 ? 20.967 11.324 4.754 1.00 54.91 99 GLN A O 1
ATOM 814 N N . GLU A 1 100 ? 19.109 10.369 5.551 1.00 53.91 100 GLU A N 1
ATOM 815 C CA . GLU A 1 100 ? 19.779 9.163 6.053 1.00 53.91 100 GLU A CA 1
ATOM 816 C C . GLU A 1 100 ? 19.019 7.875 5.659 1.00 53.91 100 GLU A C 1
ATOM 818 O O . GLU A 1 100 ? 18.044 7.495 6.288 1.00 53.91 100 GLU A O 1
ATOM 823 N N . SER A 1 101 ? 19.458 7.232 4.572 1.00 53.88 101 SER A N 1
ATOM 824 C CA . SER A 1 101 ? 19.525 5.786 4.238 1.00 53.88 101 SER A CA 1
ATOM 825 C C . SER A 1 101 ? 18.504 4.718 4.715 1.00 53.88 101 SER A C 1
ATOM 827 O O . SER A 1 101 ? 18.735 3.543 4.425 1.00 53.88 101 SER A O 1
ATOM 829 N N . TYR A 1 102 ? 17.394 5.007 5.394 1.00 63.75 102 TYR A N 1
ATOM 830 C CA . TYR A 1 102 ? 16.539 3.968 6.000 1.00 63.75 102 TYR A CA 1
ATOM 831 C C . TYR A 1 102 ? 15.241 3.717 5.215 1.00 63.75 102 TYR A C 1
ATOM 833 O O . TYR A 1 102 ? 14.156 4.136 5.615 1.00 63.75 102 TYR A O 1
ATOM 841 N N . VAL A 1 103 ? 15.339 2.986 4.099 1.00 72.94 103 VAL A N 1
ATOM 842 C CA . VAL A 1 103 ? 14.185 2.286 3.499 1.00 72.94 103 VAL A CA 1
ATOM 843 C C . VAL A 1 103 ? 14.185 0.809 3.910 1.00 72.94 103 VAL A C 1
ATOM 845 O O . VAL A 1 103 ? 15.255 0.201 3.979 1.00 72.94 103 VAL A O 1
ATOM 848 N N . PRO A 1 104 ? 13.011 0.195 4.141 1.00 87.50 104 PRO A N 1
ATOM 849 C CA . PRO A 1 104 ? 11.681 0.797 4.058 1.00 87.50 104 PRO A CA 1
ATOM 850 C C . PRO A 1 104 ? 11.357 1.697 5.263 1.00 87.50 104 PRO A C 1
ATOM 852 O O . PRO A 1 104 ? 11.682 1.371 6.403 1.00 87.50 104 PRO A O 1
ATOM 855 N N . ILE A 1 105 ? 10.656 2.801 5.009 1.00 88.75 105 ILE A N 1
ATOM 856 C CA . ILE A 1 105 ? 10.100 3.671 6.051 1.00 88.75 105 ILE A CA 1
ATOM 857 C C . ILE A 1 105 ? 8.788 3.056 6.513 1.00 88.75 105 ILE A C 1
ATOM 859 O O . ILE A 1 105 ? 7.957 2.687 5.683 1.00 88.75 105 ILE A O 1
ATOM 863 N N . THR A 1 106 ? 8.574 2.988 7.824 1.00 91.75 106 THR A N 1
ATOM 864 C CA . THR A 1 106 ? 7.292 2.549 8.378 1.00 91.75 106 THR A CA 1
ATOM 865 C C . THR A 1 106 ? 6.767 3.567 9.377 1.00 91.75 106 THR A C 1
ATOM 867 O O . THR A 1 106 ? 7.494 3.989 10.275 1.00 91.75 106 THR A O 1
ATOM 870 N N . LYS A 1 107 ? 5.499 3.951 9.233 1.00 92.88 107 LYS A N 1
ATOM 871 C CA . LYS A 1 107 ? 4.783 4.842 10.148 1.00 92.88 107 LYS A CA 1
ATOM 872 C C . LYS A 1 107 ? 3.601 4.094 10.756 1.00 92.88 107 LYS A C 1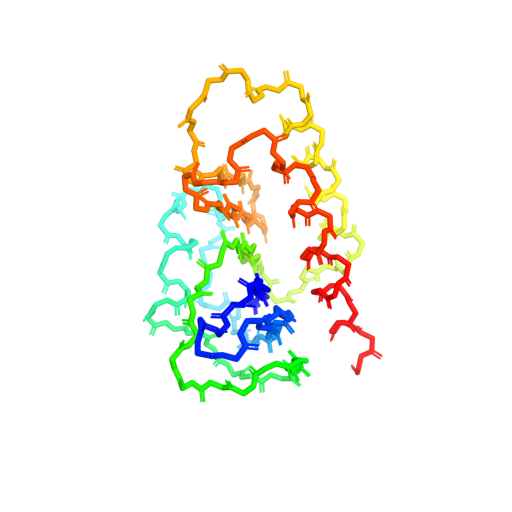
ATOM 874 O O . LYS A 1 107 ? 2.900 3.373 10.051 1.00 92.88 107 LYS A O 1
ATOM 879 N N . PHE A 1 108 ? 3.363 4.304 12.047 1.00 94.62 108 PHE A N 1
ATOM 880 C CA . PHE A 1 108 ? 2.300 3.646 12.805 1.00 94.62 108 PHE A CA 1
ATOM 881 C C . PHE A 1 108 ? 1.437 4.661 13.554 1.00 94.62 108 PHE A C 1
ATOM 883 O O . PHE A 1 108 ? 1.956 5.633 14.099 1.00 94.62 108 PHE A O 1
ATOM 890 N N . GLU A 1 109 ? 0.145 4.373 13.638 1.00 94.31 109 GLU A N 1
ATOM 891 C CA . GLU A 1 109 ? -0.830 4.936 14.570 1.00 94.31 109 GLU A CA 1
ATOM 892 C C . GLU A 1 109 ? -1.785 3.814 15.031 1.00 94.31 109 GLU A C 1
ATOM 894 O O . GLU A 1 109 ? -1.762 2.699 14.512 1.00 94.31 109 GLU A O 1
ATOM 899 N N . SER A 1 110 ? -2.628 4.085 16.031 1.00 92.00 110 SER A N 1
ATOM 900 C CA . SER A 1 110 ? -3.444 3.050 16.700 1.00 92.00 110 SER A CA 1
ATOM 901 C C . SER A 1 110 ? -4.367 2.217 15.790 1.00 92.00 110 SER A C 1
ATOM 903 O O . SER A 1 110 ? -4.744 1.091 16.132 1.00 92.00 110 SER A O 1
ATOM 905 N N . ASP A 1 111 ? -4.748 2.761 14.634 1.00 94.25 111 ASP A N 1
ATOM 906 C CA . ASP A 1 111 ? -5.702 2.196 13.679 1.00 94.25 111 ASP A CA 1
ATOM 907 C C . ASP A 1 111 ? -5.114 1.934 12.284 1.00 94.25 111 ASP A C 1
ATOM 909 O O . ASP A 1 111 ? -5.802 1.332 11.451 1.00 94.25 111 ASP A O 1
ATOM 913 N N . ILE A 1 112 ? -3.869 2.351 12.028 1.00 95.62 112 ILE A N 1
ATOM 914 C CA . ILE A 1 112 ? -3.228 2.291 10.711 1.00 95.62 112 ILE A CA 1
ATOM 915 C C . ILE A 1 112 ? -1.707 2.182 10.813 1.00 95.62 112 ILE A C 1
ATOM 917 O O . ILE A 1 112 ? -1.067 2.811 11.650 1.00 95.62 112 ILE A O 1
ATOM 921 N N . ALA A 1 113 ? -1.118 1.424 9.902 1.00 95.69 113 ALA A N 1
ATOM 922 C CA . ALA A 1 113 ? 0.305 1.412 9.642 1.00 95.69 113 ALA A CA 1
ATOM 923 C C . ALA A 1 113 ? 0.554 1.520 8.138 1.00 95.69 113 ALA A C 1
ATOM 925 O O . ALA A 1 113 ? -0.183 0.943 7.334 1.00 95.69 113 ALA A O 1
ATOM 926 N N . VAL A 1 114 ? 1.593 2.259 7.760 1.00 95.31 114 VAL A N 1
ATOM 927 C CA . VAL A 1 114 ? 2.021 2.398 6.367 1.00 95.31 114 VAL A CA 1
ATOM 928 C C . VAL A 1 114 ? 3.503 2.110 6.265 1.00 95.31 114 VAL A C 1
ATOM 930 O O . VAL A 1 114 ? 4.298 2.670 7.017 1.00 95.31 114 VAL A O 1
ATOM 933 N N . LYS A 1 115 ? 3.864 1.245 5.324 1.00 94.75 115 LYS A N 1
ATOM 934 C CA . LYS A 1 115 ? 5.238 0.893 4.985 1.00 94.75 115 LYS A CA 1
ATOM 935 C C . LYS A 1 115 ? 5.502 1.296 3.543 1.00 94.75 115 LYS A C 1
ATOM 937 O O . LYS A 1 115 ? 4.731 0.950 2.657 1.00 94.75 115 LYS A O 1
ATOM 942 N N . PHE A 1 116 ? 6.587 2.014 3.302 1.00 93.75 116 PHE A N 1
ATOM 943 C CA . PHE A 1 116 ? 7.009 2.441 1.973 1.00 93.75 116 PHE A CA 1
ATOM 944 C C . PHE A 1 116 ? 8.456 2.033 1.746 1.00 93.75 116 PHE A C 1
ATOM 946 O O . PHE A 1 116 ? 9.319 2.284 2.589 1.00 93.75 116 PHE A O 1
ATOM 953 N N . GLY A 1 117 ? 8.736 1.422 0.602 1.00 91.75 117 GLY A N 1
ATOM 954 C CA . GLY A 1 117 ? 10.087 1.037 0.225 1.00 91.75 117 GLY A CA 1
ATOM 955 C C . GLY A 1 117 ? 10.381 1.322 -1.237 1.00 91.75 117 GLY A C 1
ATOM 956 O O . GLY A 1 117 ? 9.501 1.273 -2.095 1.00 91.75 117 GLY A O 1
ATOM 957 N N . VAL A 1 118 ? 11.655 1.582 -1.515 1.00 90.56 118 VAL A N 1
ATOM 958 C CA . VAL A 1 118 ? 12.203 1.738 -2.864 1.00 90.56 118 VAL A CA 1
ATOM 959 C C . VAL A 1 118 ? 13.441 0.864 -3.011 1.00 90.56 118 VAL A C 1
ATOM 961 O O . VAL A 1 118 ? 14.148 0.587 -2.042 1.00 90.56 118 VAL A O 1
ATOM 964 N N . THR A 1 119 ? 13.712 0.414 -4.230 1.00 85.50 119 THR A N 1
ATOM 965 C CA . THR A 1 119 ? 14.977 -0.249 -4.564 1.00 85.50 119 THR A CA 1
ATOM 966 C C . THR A 1 119 ? 16.139 0.748 -4.530 1.00 85.50 119 THR A C 1
ATOM 968 O O . THR A 1 119 ? 15.966 1.925 -4.835 1.00 85.50 119 THR A O 1
ATOM 971 N N . TYR A 1 120 ? 17.347 0.268 -4.211 1.00 66.25 120 TYR A N 1
ATOM 972 C CA . TYR A 1 120 ? 18.543 1.104 -4.013 1.00 66.25 120 TYR A CA 1
ATOM 973 C C . TYR A 1 120 ? 18.859 2.049 -5.192 1.00 66.25 120 TYR A C 1
ATOM 975 O O . TYR A 1 120 ? 19.354 3.155 -5.003 1.00 66.25 120 TYR A O 1
ATOM 983 N N . GLY A 1 121 ? 18.534 1.649 -6.427 1.00 69.69 121 GLY A N 1
ATOM 984 C CA . GLY A 1 121 ? 18.749 2.473 -7.623 1.00 69.69 121 GLY A CA 1
ATOM 985 C C . GLY A 1 121 ? 17.811 3.680 -7.763 1.00 69.69 121 GLY A C 1
ATOM 986 O O . GLY A 1 121 ? 17.988 4.466 -8.689 1.00 69.69 121 GLY A O 1
ATOM 987 N N . LEU A 1 122 ? 16.815 3.823 -6.884 1.00 72.50 122 LEU A N 1
ATOM 988 C CA . LEU A 1 122 ? 15.841 4.918 -6.891 1.00 72.50 122 LEU A CA 1
ATOM 989 C C . LEU A 1 122 ? 16.034 5.908 -5.737 1.00 72.50 122 LEU A C 1
ATOM 991 O O . LEU A 1 122 ? 15.184 6.779 -5.544 1.00 72.50 122 LEU A O 1
ATOM 995 N N . HIS A 1 123 ? 17.150 5.811 -5.008 1.00 75.44 123 HIS A N 1
ATOM 996 C CA . HIS A 1 123 ? 17.470 6.774 -3.963 1.00 75.44 123 HIS A CA 1
ATOM 997 C C . HIS A 1 123 ? 17.525 8.213 -4.497 1.00 75.44 123 HIS A C 1
ATOM 999 O O . HIS A 1 123 ? 18.069 8.468 -5.573 1.00 75.44 123 HIS A O 1
ATOM 1005 N N . GLY A 1 124 ? 16.923 9.148 -3.765 1.00 77.94 124 GLY A N 1
ATOM 1006 C CA . GLY A 1 124 ? 16.730 10.542 -4.174 1.00 77.94 124 GLY A CA 1
ATOM 1007 C C . GLY A 1 124 ? 15.466 10.804 -5.004 1.00 77.94 124 GLY A C 1
ATOM 1008 O O . GLY A 1 124 ? 15.217 11.949 -5.379 1.00 77.94 124 GLY A O 1
ATOM 1009 N N . ASN A 1 125 ? 14.663 9.776 -5.311 1.00 84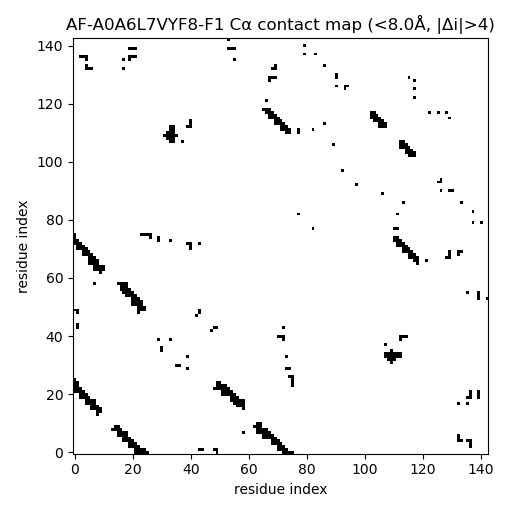.69 125 ASN A N 1
ATOM 1010 C CA . ASN A 1 125 ? 13.366 9.909 -5.992 1.00 84.69 125 ASN A CA 1
ATOM 1011 C C . ASN A 1 125 ? 12.178 9.455 -5.123 1.00 84.69 125 ASN A C 1
ATOM 1013 O O . ASN A 1 125 ? 11.069 9.298 -5.630 1.00 84.69 125 ASN A O 1
ATOM 1017 N N . GLU A 1 126 ? 12.376 9.261 -3.823 1.00 87.44 126 GLU A N 1
ATOM 1018 C CA . GLU A 1 126 ? 11.424 8.652 -2.889 1.00 87.44 126 GLU A CA 1
ATOM 1019 C C . GLU A 1 126 ? 10.059 9.332 -2.915 1.00 87.44 126 GLU A C 1
ATOM 1021 O O . GLU A 1 126 ? 9.043 8.659 -3.048 1.00 87.44 126 GLU A O 1
ATOM 1026 N N . ILE A 1 127 ? 10.024 10.664 -2.860 1.00 89.31 127 ILE A N 1
ATOM 1027 C CA . ILE A 1 127 ? 8.772 11.428 -2.882 1.00 89.31 127 ILE A CA 1
ATOM 1028 C C . ILE A 1 127 ? 7.980 11.207 -4.174 1.00 89.31 127 ILE A C 1
ATOM 1030 O O . ILE A 1 127 ? 6.754 11.088 -4.159 1.00 89.31 127 ILE A O 1
ATOM 1034 N N . ARG A 1 128 ? 8.686 11.111 -5.305 1.00 89.94 128 ARG A N 1
ATOM 1035 C CA . ARG A 1 128 ? 8.080 10.854 -6.611 1.00 89.94 128 ARG A CA 1
ATOM 1036 C C . ARG A 1 128 ? 7.517 9.438 -6.662 1.00 89.94 128 ARG A C 1
ATOM 1038 O O . ARG A 1 128 ? 6.400 9.257 -7.138 1.00 89.94 128 ARG A O 1
ATOM 1045 N N . GLU A 1 129 ? 8.272 8.459 -6.173 1.00 92.19 129 GLU A N 1
ATOM 1046 C CA . GLU A 1 129 ? 7.829 7.065 -6.098 1.00 92.19 129 GLU A CA 1
ATOM 1047 C C . GLU A 1 129 ? 6.622 6.912 -5.170 1.00 92.19 129 GLU A C 1
ATOM 1049 O O . GLU A 1 129 ? 5.639 6.278 -5.540 1.00 92.19 129 GLU A O 1
ATOM 1054 N N . TYR A 1 130 ? 6.658 7.545 -4.000 1.00 93.31 130 TYR A N 1
ATOM 1055 C CA . TYR A 1 130 ? 5.573 7.517 -3.029 1.00 93.31 130 TYR A CA 1
ATOM 1056 C C . TYR A 1 130 ? 4.274 8.080 -3.619 1.00 93.31 130 TYR A C 1
ATOM 1058 O O . TYR A 1 130 ? 3.254 7.389 -3.629 1.00 93.31 130 TYR A O 1
ATOM 1066 N N . LYS A 1 131 ? 4.322 9.284 -4.206 1.00 93.06 131 LYS A N 1
ATOM 1067 C CA . LYS A 1 131 ? 3.167 9.923 -4.866 1.00 93.06 131 LYS A CA 1
ATOM 1068 C C . LYS A 1 131 ? 2.614 9.086 -6.015 1.00 93.06 131 LYS A C 1
ATOM 1070 O O . LYS A 1 131 ? 1.401 8.950 -6.150 1.00 93.06 131 LYS A O 1
ATOM 1075 N N . ALA A 1 132 ? 3.499 8.490 -6.817 1.00 92.31 132 ALA A N 1
ATOM 1076 C CA . ALA A 1 132 ? 3.090 7.635 -7.925 1.00 92.31 132 ALA A CA 1
ATOM 1077 C C . ALA A 1 132 ? 2.283 6.416 -7.454 1.00 92.31 132 ALA A C 1
ATOM 1079 O O . ALA A 1 132 ? 1.439 5.939 -8.204 1.00 92.31 132 ALA A O 1
ATOM 1080 N N . LEU A 1 133 ? 2.517 5.917 -6.237 1.00 95.75 133 LEU A N 1
ATOM 1081 C CA . LEU A 1 133 ? 1.845 4.736 -5.694 1.00 95.75 133 LEU A CA 1
ATOM 1082 C C . LEU A 1 133 ? 0.567 5.057 -4.917 1.00 95.75 133 LEU A C 1
ATOM 1084 O O . LEU A 1 133 ? -0.413 4.315 -5.028 1.00 95.75 133 LEU A O 1
ATOM 1088 N N . THR A 1 134 ? 0.553 6.138 -4.136 1.00 94.12 134 THR A N 1
ATOM 1089 C CA . THR A 1 134 ? -0.574 6.456 -3.247 1.00 94.12 134 THR A CA 1
ATOM 1090 C C . THR A 1 134 ? -1.832 6.854 -4.011 1.00 94.12 134 THR A C 1
ATOM 1092 O O . THR A 1 134 ? -2.920 6.400 -3.657 1.00 94.12 134 THR A O 1
ATOM 1095 N N . GLU A 1 135 ? -1.719 7.622 -5.096 1.00 89.88 135 GLU A N 1
ATOM 1096 C CA . GLU A 1 135 ? -2.881 8.031 -5.896 1.00 89.88 135 GLU A CA 1
ATOM 1097 C C . GLU A 1 135 ? -3.609 6.829 -6.547 1.00 89.88 135 GLU A C 1
ATOM 1099 O O . GLU A 1 135 ? -4.820 6.681 -6.343 1.00 89.88 135 GLU A O 1
ATOM 1104 N N . PRO A 1 136 ? -2.938 5.911 -7.277 1.00 89.69 136 PRO A N 1
ATOM 1105 C CA . PRO A 1 136 ? -3.567 4.679 -7.759 1.00 89.69 136 PRO A CA 1
ATOM 1106 C C . PRO A 1 136 ? -4.150 3.805 -6.647 1.00 89.69 136 PRO A C 1
ATOM 1108 O O . PRO A 1 136 ? -5.242 3.266 -6.820 1.00 89.69 136 PRO A O 1
ATOM 1111 N N . ALA A 1 137 ? -3.464 3.685 -5.507 1.00 92.00 137 ALA A N 1
ATOM 1112 C CA . ALA A 1 137 ? -3.952 2.899 -4.377 1.00 92.00 137 ALA A CA 1
ATOM 1113 C C . ALA A 1 137 ? -5.282 3.456 -3.841 1.00 92.00 137 ALA A C 1
ATOM 1115 O O . ALA A 1 137 ? -6.240 2.711 -3.628 1.00 92.00 137 ALA A O 1
ATOM 1116 N N . MET A 1 138 ? -5.379 4.779 -3.686 1.00 94.06 138 MET A N 1
ATOM 1117 C CA . MET A 1 138 ? -6.563 5.439 -3.131 1.00 94.06 138 MET A CA 1
ATOM 1118 C C . MET A 1 138 ? -7.786 5.405 -4.056 1.00 94.06 138 MET A C 1
ATOM 1120 O O . MET A 1 138 ? -8.918 5.496 -3.563 1.00 94.06 138 MET A O 1
ATOM 1124 N N . ARG A 1 139 ? -7.591 5.220 -5.369 1.00 92.25 139 ARG A N 1
ATOM 1125 C CA . ARG A 1 139 ? -8.686 5.007 -6.334 1.00 92.25 139 ARG A CA 1
ATOM 1126 C C . ARG A 1 139 ? -9.432 3.690 -6.112 1.00 92.25 139 ARG A C 1
ATOM 1128 O O . ARG A 1 139 ? -10.607 3.604 -6.447 1.00 92.25 139 ARG A O 1
ATOM 1135 N N . LEU A 1 140 ? -8.817 2.692 -5.472 1.00 91.94 140 LEU A N 1
ATOM 1136 C CA . LEU A 1 140 ? -9.492 1.421 -5.168 1.00 91.94 140 LEU A CA 1
ATOM 1137 C C . LEU A 1 140 ? -10.630 1.551 -4.139 1.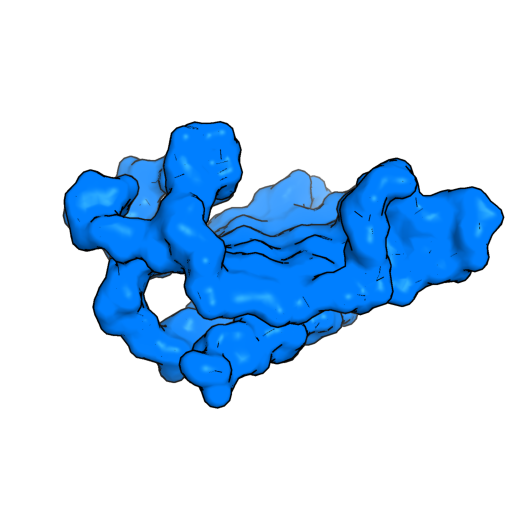00 91.94 140 LEU A C 1
ATOM 1139 O O . LEU A 1 140 ? -11.441 0.639 -4.029 1.00 91.94 140 LEU A O 1
ATOM 1143 N N . PHE A 1 141 ? -10.723 2.670 -3.413 1.00 85.31 141 PHE A N 1
ATOM 1144 C CA . PHE A 1 141 ? -11.845 2.965 -2.506 1.00 85.31 141 PHE A CA 1
ATOM 1145 C C . PHE A 1 141 ? -13.071 3.578 -3.203 1.00 85.31 141 PHE A C 1
ATOM 1147 O O . PHE A 1 141 ? -14.031 3.934 -2.523 1.00 85.31 141 PHE A O 1
ATOM 1154 N N . GLU A 1 142 ? -13.023 3.797 -4.517 1.00 78.88 142 GLU A N 1
ATOM 1155 C CA . GLU A 1 142 ? -14.112 4.411 -5.298 1.00 78.88 142 GLU A CA 1
ATOM 1156 C C . GLU A 1 142 ? -14.999 3.377 -6.006 1.00 78.88 142 GLU A C 1
ATOM 1158 O O . GLU A 1 142 ? -15.916 3.761 -6.730 1.00 78.88 142 GLU A O 1
ATOM 1163 N N . VAL A 1 143 ? -14.710 2.087 -5.799 1.00 59.62 143 VAL A N 1
ATOM 1164 C CA . VAL A 1 143 ? -15.346 0.935 -6.458 1.00 59.62 143 VAL A CA 1
ATOM 1165 C C . VAL A 1 143 ? -16.509 0.389 -5.636 1.00 59.62 143 VAL A C 1
ATOM 1167 O O . VAL A 1 143 ? -16.355 0.281 -4.397 1.00 59.62 143 VAL A O 1
#

Secondary structure (DSSP, 8-state):
-EEEEEEEEETTTTEEEEEEEEEE--GGGS-S-GGG-TTHHHHHHHH---EEEEEEESS-SSSPEEEEEEEEEE-TT--HHHHHHHHHHHHHHHHHHTTS--PSEEEEETTEEEEEEE-GGGTT-HHHHHHHHHHHHHHGGG-

Nearest PDB structures (foldseek):
  6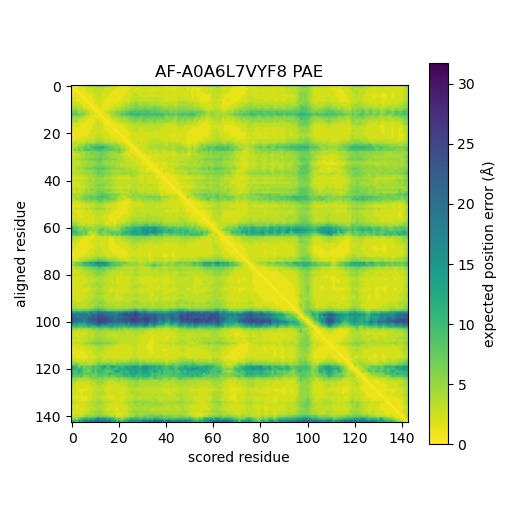ca8-assembly1_A-2  TM=2.138E-01  e=2.256E-01  Plasmodium falciparum
  6cgg-assembly1_A  TM=2.819E-01  e=3.258E+00  Staphylococcus aureus
  2xga-assembly1_B  TM=2.602E-01  e=3.689E+00  Shigella flexneri
  2xga-assembly1_A  TM=2.587E-01  e=4.444E+00  Shigella flexneri
  3l4k-assembly1_A  TM=1.861E-01  e=1.751E+00  Saccharomyces cerevisiae

Radius of gyration: 14.71 Å; Cα contacts (8 Å, |Δi|>4): 262; chains: 1; bounding box: 35×31×42 Å

Solvent-accessible surface area (backbone atoms only — not comparable to full-atom values): 8100 Å² total; per-residue (Å²): 43,36,38,34,19,32,37,32,34,34,76,95,78,73,45,76,35,49,37,24,43,35,16,45,46,59,72,83,81,51,64,94,42,38,56,79,43,76,58,50,79,56,46,36,70,74,75,53,52,54,50,80,75,40,73,46,72,67,57,81,87,82,75,61,44,73,49,34,39,40,41,39,38,32,50,57,87,64,48,71,69,58,54,51,54,51,51,55,49,52,50,52,47,53,75,73,61,67,89,62,94,64,69,62,43,73,51,67,38,58,55,35,36,39,39,39,38,62,41,83,93,46,72,93,42,56,68,61,55,49,56,67,33,50,58,65,41,59,54,58,75,77,114

Sequence (143 aa):
MYLTAHRVYIKKDNICGINAFLHRHEDHDFPEDIQKDISIVDRIPNQNPGTLIAKSVDLLPGGNAVLSFVDIVGKEKIKKKRIQYFLDQMERDIEHHFQESYVPITKFESDIAVKFGVTYGLHGNEIREYKALTEPAMRL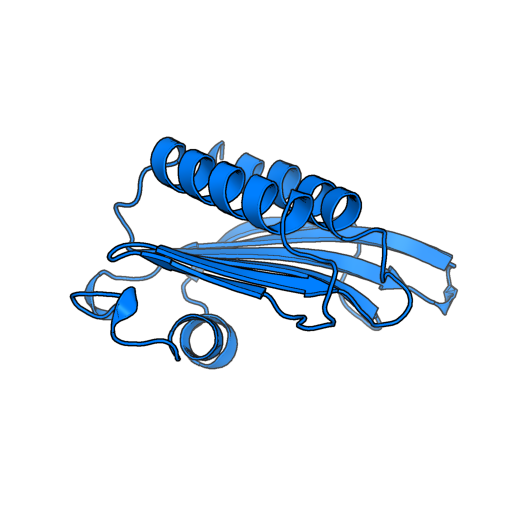FEV

Foldseek 3Di:
DKKKKFWWAAPVVRDIDMKIWDADDAQVLADQFNVVPVCSQVCCVPPPVHHTDFIDDPDDDDRIDGFKMKMKDFGRPDDLVNSVVVLVVVLVCCVPPLPDDDPQDWDGGRGMIMTIGGDPVCPPCRSVRSVVGPVVRSVRVVD

pLDDT: mean 88.9, std 8.87, range [53.88, 97.19]